Protein AF-A0A7S0U043-F1 (afdb_monomer_lite)

Radius of gyration: 20.75 Å; chains: 1; bounding box: 66×43×50 Å

Organism: Hemiselmis andersenii (NCBI:txid464988)

InterPro domains:
  IPR018713 ER-bound oxygenase mpaB/mpaB'/Rubber oxygenase, catalytic domain [PF09995] (6-125)
  IPR046366 ER-bound oxygenase mpaB/B' [PTHR36124] (2-127)

Secondary structure (DSSP, 8-state):
-PPPPHHHHHHHHHHHHHHHHHHHHHHSSSPPPHHHHHHHHHHHHHHHHHTT-TT--SSHHHHHHHHHHHHHHH----HHHHHHHHHHHHHHHTTS-GGGHHHHHHHHHHHS-HHHHHHHTPPPPPPPPPPPPPPPPPPPP-

Foldseek 3Di:
DDDQDLLNVLLVLLCQLPVVQVCCCPPNPDHDDQVNSQVSLCVSLVVCVVVVRPPRDNGNVSSVVSNVVCLVVPLAADPVLLVVVVVVLCVVCVVDDPVCSVVVVLVVQVVDDPSNCRNNVHDDRDDDDDDDDDDDPDDDDD

Structure (mmCIF, N/CA/C/O backbone):
data_AF-A0A7S0U043-F1
#
_entry.id   AF-A0A7S0U043-F1
#
loop_
_atom_site.group_PDB
_atom_site.id
_atom_site.type_symbol
_atom_site.label_atom_id
_atom_site.label_alt_id
_atom_site.label_comp_id
_atom_site.label_asym_id
_atom_site.label_entity_id
_atom_site.label_seq_id
_atom_site.pdbx_PDB_ins_code
_atom_site.Cartn_x
_atom_site.Cartn_y
_atom_site.Cartn_z
_atom_site.occupancy
_atom_site.B_iso_or_equiv
_atom_site.auth_seq_id
_atom_site.auth_comp_id
_atom_site.auth_asym_id
_atom_site.auth_atom_id
_atom_site.pdbx_PDB_model_num
ATOM 1 N N . GLY A 1 1 ? -13.242 -16.750 -18.025 1.00 45.31 1 GLY A N 1
ATOM 2 C CA . GLY A 1 1 ? -12.530 -15.620 -17.402 1.00 45.31 1 GLY A CA 1
ATOM 3 C C . GLY A 1 1 ? -12.193 -16.030 -15.995 1.00 45.31 1 GLY A C 1
ATOM 4 O O . GLY A 1 1 ? -13.044 -16.651 -15.371 1.00 45.31 1 GLY A O 1
ATOM 5 N N . SER A 1 2 ? -10.967 -15.799 -15.534 1.00 60.81 2 SER A N 1
ATOM 6 C CA . SER A 1 2 ? -10.593 -16.086 -14.146 1.00 60.81 2 SER A CA 1
ATOM 7 C C . SER A 1 2 ? -11.523 -15.312 -13.211 1.00 60.81 2 SER A C 1
ATOM 9 O O . SER A 1 2 ? -11.637 -14.093 -13.333 1.00 60.81 2 SER A O 1
ATOM 11 N N . GLN A 1 3 ? -12.239 -16.021 -12.342 1.00 83.06 3 GLN A N 1
ATOM 12 C CA . GLN A 1 3 ? -13.033 -15.394 -11.292 1.00 83.06 3 GLN A CA 1
ATOM 13 C C . GLN A 1 3 ? -12.069 -14.780 -10.273 1.00 83.06 3 GLN A C 1
ATOM 15 O O . GLN A 1 3 ? -11.117 -15.437 -9.861 1.00 83.06 3 GLN A O 1
ATOM 20 N N . ILE A 1 4 ? -12.298 -13.517 -9.919 1.00 90.19 4 ILE A N 1
ATOM 21 C CA . ILE A 1 4 ? -11.593 -12.846 -8.824 1.00 90.19 4 ILE A CA 1
ATOM 22 C C . ILE A 1 4 ? -12.004 -13.562 -7.536 1.00 90.19 4 ILE A C 1
ATOM 24 O O . ILE A 1 4 ? -13.202 -13.736 -7.296 1.00 90.19 4 ILE A O 1
ATOM 28 N N . SER A 1 5 ? -11.038 -14.032 -6.748 1.00 94.69 5 SER A N 1
ATOM 29 C CA . SER A 1 5 ? -11.342 -14.748 -5.509 1.00 94.69 5 SER A CA 1
ATOM 30 C C . SER A 1 5 ? -11.768 -13.781 -4.401 1.00 94.69 5 SER A C 1
ATOM 32 O O . SER A 1 5 ? -11.458 -12.589 -4.442 1.00 94.69 5 SER A O 1
ATOM 34 N N . ASN A 1 6 ? -12.435 -14.294 -3.362 1.00 96.12 6 ASN A N 1
ATOM 35 C CA . ASN A 1 6 ? -12.737 -13.488 -2.175 1.00 96.12 6 ASN A CA 1
ATOM 36 C C . ASN A 1 6 ? -11.459 -12.919 -1.532 1.00 96.12 6 ASN A C 1
ATOM 38 O O . ASN A 1 6 ? -11.460 -11.781 -1.083 1.00 96.12 6 ASN A O 1
ATOM 42 N N . GLY A 1 7 ? -10.360 -13.684 -1.535 1.00 96.19 7 GLY A N 1
ATOM 43 C CA . GLY A 1 7 ? -9.070 -13.222 -1.018 1.00 96.19 7 GLY A CA 1
ATOM 44 C C . GLY A 1 7 ? -8.517 -12.025 -1.792 1.00 96.19 7 GLY A C 1
ATOM 45 O O . GLY A 1 7 ? -8.027 -11.084 -1.177 1.00 96.19 7 GLY A O 1
ATOM 46 N N . ASP A 1 8 ? -8.663 -12.017 -3.120 1.00 95.88 8 ASP A N 1
ATOM 47 C CA . ASP A 1 8 ? -8.220 -10.900 -3.967 1.00 95.88 8 ASP A CA 1
ATOM 48 C C . ASP A 1 8 ? -9.068 -9.644 -3.723 1.00 95.88 8 ASP A C 1
ATOM 50 O O . ASP A 1 8 ? -8.542 -8.529 -3.669 1.00 95.88 8 ASP A O 1
ATOM 54 N N . LEU A 1 9 ? -10.383 -9.819 -3.541 1.00 96.75 9 LEU A N 1
ATOM 55 C CA . LEU A 1 9 ? -11.296 -8.728 -3.184 1.00 96.75 9 LEU A CA 1
ATOM 56 C C . LEU A 1 9 ? -10.976 -8.164 -1.800 1.00 96.75 9 LEU A C 1
ATOM 58 O O . LEU A 1 9 ? -10.906 -6.948 -1.638 1.00 96.75 9 LEU A O 1
ATOM 62 N N . LEU A 1 10 ? -10.746 -9.035 -0.818 1.00 97.81 10 LEU A N 1
ATOM 63 C CA . LEU A 1 10 ? -10.431 -8.645 0.549 1.00 97.81 10 LEU A CA 1
ATOM 64 C C . LEU A 1 10 ? -9.071 -7.934 0.639 1.00 97.81 10 LEU A C 1
ATOM 66 O O . LEU A 1 10 ? -8.961 -6.919 1.324 1.00 97.81 10 LEU A O 1
ATOM 70 N N . TYR A 1 11 ? -8.059 -8.400 -0.101 1.00 97.62 11 TYR A N 1
ATOM 71 C CA . TYR A 1 11 ? -6.791 -7.681 -0.234 1.00 97.62 11 TYR A CA 1
ATOM 72 C C . TYR A 1 11 ? -6.998 -6.308 -0.873 1.00 97.62 11 TYR A C 1
ATOM 74 O O . TYR A 1 11 ? -6.563 -5.303 -0.315 1.00 97.62 11 TYR A O 1
ATOM 82 N N . THR A 1 12 ? -7.733 -6.241 -1.986 1.00 96.94 12 THR A N 1
ATOM 83 C CA . THR A 1 12 ? -8.037 -4.970 -2.663 1.00 96.94 12 THR A CA 1
ATOM 84 C C . THR A 1 12 ? -8.731 -3.989 -1.717 1.00 96.94 12 THR A C 1
ATOM 86 O O . THR A 1 12 ? -8.367 -2.818 -1.674 1.00 96.94 12 THR A O 1
ATOM 89 N N . LEU A 1 13 ? -9.686 -4.460 -0.912 1.00 97.94 13 LEU A N 1
ATOM 90 C CA . LEU A 1 13 ? -10.343 -3.656 0.117 1.00 97.94 13 LEU A CA 1
ATOM 91 C C . LEU A 1 13 ? -9.339 -3.152 1.167 1.00 97.94 13 LEU A C 1
ATOM 93 O O . LEU A 1 13 ? -9.361 -1.975 1.517 1.00 97.94 13 LEU A O 1
ATOM 97 N N . SER A 1 14 ? -8.431 -4.019 1.631 1.00 98.19 14 SER A N 1
ATOM 98 C CA . SER A 1 14 ? -7.404 -3.656 2.616 1.00 98.19 14 SER A CA 1
ATOM 99 C C . SER A 1 14 ? -6.452 -2.571 2.112 1.00 98.19 14 SER A C 1
ATOM 101 O O . SER A 1 14 ? -6.091 -1.691 2.888 1.00 98.19 14 SER A O 1
ATOM 103 N N . VAL A 1 15 ? -6.125 -2.552 0.814 1.00 97.19 15 VAL A N 1
ATOM 104 C CA . VAL A 1 15 ? -5.287 -1.505 0.203 1.00 97.19 15 VAL A CA 1
ATOM 105 C C . VAL A 1 15 ? -5.922 -0.122 0.388 1.00 97.19 15 VAL A C 1
ATOM 107 O O . VAL A 1 15 ? -5.222 0.828 0.724 1.00 97.19 15 VAL A O 1
ATOM 110 N N . PHE A 1 16 ? -7.248 0.007 0.260 1.00 97.06 16 PHE A N 1
ATOM 111 C CA . PHE A 1 16 ? -7.947 1.282 0.485 1.00 97.06 16 PHE A CA 1
ATOM 112 C C . PHE A 1 16 ? -7.945 1.750 1.947 1.00 97.06 16 PHE A C 1
ATOM 114 O O . PHE A 1 16 ? -8.139 2.939 2.206 1.00 97.06 16 PHE A O 1
ATOM 121 N N . VAL A 1 17 ? -7.743 0.836 2.896 1.00 97.75 17 VAL A N 1
ATOM 122 C CA . VAL A 1 17 ? -7.675 1.140 4.331 1.00 97.75 17 VAL A CA 1
ATOM 123 C C . VAL A 1 17 ? -6.246 1.469 4.747 1.00 97.75 17 VAL A C 1
ATOM 125 O O . VAL A 1 17 ? -6.006 2.467 5.422 1.00 97.75 17 VAL A O 1
ATOM 128 N N . VAL A 1 18 ? -5.300 0.620 4.350 1.00 97.88 18 VAL A N 1
ATOM 129 C CA . VAL A 1 18 ? -3.941 0.575 4.896 1.00 97.88 18 VAL A CA 1
ATOM 130 C C . VAL A 1 18 ? -3.017 1.564 4.190 1.00 97.88 18 VAL A C 1
ATOM 132 O O . VAL A 1 18 ? -2.348 2.354 4.857 1.00 97.88 18 VAL A O 1
ATOM 135 N N . GLU A 1 19 ? -3.004 1.584 2.855 1.00 96.00 19 GLU A N 1
ATOM 136 C CA . GLU A 1 19 ? -2.052 2.405 2.096 1.00 96.00 19 GLU A CA 1
ATOM 137 C C . GLU A 1 19 ? -2.221 3.915 2.332 1.00 96.00 19 GLU A C 1
ATOM 139 O O . GLU A 1 19 ? -1.213 4.588 2.561 1.00 96.00 19 GLU A O 1
ATOM 144 N N . PRO A 1 20 ? -3.444 4.488 2.382 1.00 95.44 20 PRO A N 1
ATOM 145 C CA . PRO A 1 20 ? -3.603 5.905 2.697 1.00 95.44 20 PRO A CA 1
ATOM 146 C C . PRO A 1 20 ? -3.085 6.267 4.090 1.00 95.44 20 PRO A C 1
ATOM 148 O O . PRO A 1 20 ? -2.436 7.298 4.254 1.00 95.44 20 PRO A O 1
ATOM 151 N N . VAL A 1 21 ? -3.330 5.416 5.090 1.00 96.56 21 VAL A N 1
ATOM 152 C CA . VAL A 1 21 ? -2.867 5.649 6.464 1.00 96.56 21 VAL A CA 1
ATOM 153 C C . VAL A 1 21 ? -1.341 5.572 6.534 1.00 96.56 21 VAL A C 1
ATOM 155 O O . VAL A 1 21 ? -0.708 6.484 7.070 1.00 96.56 21 VAL A O 1
ATOM 158 N N . ARG A 1 22 ? -0.732 4.544 5.927 1.00 95.50 22 ARG A N 1
ATOM 159 C CA . ARG A 1 22 ? 0.732 4.399 5.844 1.00 95.50 22 ARG A CA 1
ATOM 160 C C . ARG A 1 22 ? 1.386 5.565 5.110 1.00 95.50 22 ARG A C 1
ATOM 162 O O . ARG A 1 22 ? 2.448 6.031 5.525 1.00 95.50 22 ARG A O 1
ATOM 169 N N . TRP A 1 23 ? 0.754 6.050 4.044 1.00 93.88 23 TRP A N 1
ATOM 170 C CA . TRP A 1 23 ? 1.223 7.208 3.294 1.00 93.88 23 TRP A CA 1
ATOM 171 C C . TRP A 1 23 ? 1.216 8.475 4.147 1.00 93.88 23 TRP A C 1
ATOM 173 O O . TRP A 1 23 ? 2.238 9.158 4.235 1.00 93.88 23 TRP A O 1
ATOM 183 N N . VAL A 1 24 ? 0.088 8.769 4.803 1.00 95.56 24 VAL A N 1
ATOM 184 C CA . VAL A 1 24 ? -0.056 9.937 5.684 1.00 95.56 24 VAL A CA 1
ATOM 185 C C . VAL A 1 24 ? 0.984 9.891 6.800 1.00 95.56 24 VAL A C 1
ATOM 187 O O . VAL A 1 24 ? 1.724 10.851 6.992 1.00 95.56 24 VAL A O 1
ATOM 190 N N . ASP A 1 25 ? 1.127 8.751 7.473 1.00 95.25 25 ASP A N 1
ATOM 191 C CA . ASP A 1 25 ? 2.085 8.601 8.572 1.00 95.25 25 ASP A CA 1
ATOM 192 C C . ASP A 1 25 ? 3.547 8.811 8.161 1.00 95.25 25 ASP A C 1
ATOM 194 O O . ASP A 1 25 ? 4.373 9.177 9.003 1.00 95.25 25 ASP A O 1
ATOM 198 N N . ARG A 1 26 ? 3.878 8.547 6.892 1.00 92.50 26 ARG A N 1
ATOM 199 C CA . ARG A 1 26 ? 5.248 8.613 6.373 1.00 92.50 26 ARG A CA 1
ATOM 200 C C . ARG A 1 26 ? 5.582 9.952 5.723 1.00 92.50 26 ARG A C 1
ATOM 202 O O . ARG A 1 26 ? 6.721 10.401 5.845 1.00 92.50 26 ARG A O 1
ATOM 209 N N . PHE A 1 27 ? 4.641 10.550 4.999 1.00 90.81 27 PHE A N 1
ATOM 210 C CA . PHE A 1 27 ? 4.928 11.660 4.087 1.00 90.81 27 PHE A CA 1
ATOM 211 C C . PHE A 1 27 ? 4.172 12.953 4.396 1.00 90.81 27 PHE A C 1
ATOM 213 O O . PHE A 1 27 ? 4.571 14.003 3.893 1.00 90.81 27 PHE A O 1
ATOM 220 N N . GLU A 1 28 ? 3.114 12.912 5.205 1.00 93.81 28 GLU A N 1
ATOM 221 C CA . GLU A 1 28 ? 2.338 14.107 5.531 1.00 93.81 28 GLU A CA 1
ATOM 222 C C . GLU A 1 28 ? 2.866 14.832 6.773 1.00 93.81 28 GLU A C 1
ATOM 224 O O . GLU A 1 28 ? 3.658 14.326 7.567 1.00 93.81 28 GLU A O 1
ATOM 229 N N . TRP A 1 29 ? 2.403 16.067 6.952 1.00 95.31 29 TRP A N 1
ATOM 230 C CA . TRP A 1 29 ? 2.808 16.946 8.053 1.00 95.31 29 TRP A CA 1
ATOM 231 C C . TRP A 1 29 ? 2.352 16.464 9.443 1.00 95.31 29 TRP A C 1
ATOM 233 O O . TRP A 1 29 ? 2.837 16.976 10.455 1.00 95.31 29 TRP A O 1
ATOM 243 N N . ARG A 1 30 ? 1.414 15.509 9.509 1.00 96.50 30 ARG A N 1
ATOM 244 C CA . ARG A 1 30 ? 0.946 14.868 10.745 1.00 96.50 30 ARG A CA 1
ATOM 245 C C . ARG A 1 30 ? 0.623 13.396 10.517 1.00 96.50 30 ARG A C 1
ATOM 247 O O . ARG A 1 30 ? 0.238 13.006 9.422 1.00 96.50 30 ARG A O 1
ATOM 254 N N . GLN A 1 31 ? 0.669 12.628 11.598 1.00 96.62 31 GLN A N 1
ATOM 255 C CA . GLN A 1 31 ? 0.218 11.238 11.620 1.00 96.62 31 GLN A CA 1
ATOM 256 C C . GLN A 1 31 ? -1.305 11.130 11.769 1.00 96.62 31 GLN A C 1
ATOM 258 O O . GLN A 1 31 ? -1.969 12.051 12.273 1.00 96.62 31 GLN A O 1
ATOM 263 N N . CYS A 1 32 ? -1.848 9.981 11.364 1.00 96.88 32 CYS A N 1
ATOM 264 C CA . CYS A 1 32 ? -3.242 9.626 11.611 1.00 96.88 32 CYS A CA 1
ATOM 265 C C . CYS A 1 32 ? -3.469 9.329 13.098 1.00 96.88 32 CYS A C 1
ATOM 267 O O . CYS A 1 32 ? -2.782 8.489 13.693 1.00 96.88 32 CYS A O 1
ATOM 269 N N . LEU A 1 33 ? -4.479 9.975 13.682 1.00 97.12 33 LEU A N 1
ATOM 270 C CA . LEU A 1 33 ? -4.965 9.688 15.030 1.00 97.12 33 LEU A CA 1
ATOM 271 C C . LEU A 1 33 ? -5.620 8.303 15.076 1.00 97.12 33 LEU A C 1
ATOM 273 O O . LEU A 1 33 ? -6.166 7.834 14.079 1.00 97.12 33 LEU A O 1
ATOM 277 N N . GLN A 1 34 ? -5.652 7.678 16.258 1.00 96.69 34 GLN A N 1
ATOM 278 C CA . GLN A 1 34 ? -6.286 6.363 16.417 1.00 96.69 34 GLN A CA 1
ATOM 279 C C . GLN A 1 34 ? -7.741 6.366 15.929 1.00 96.69 34 GLN A C 1
ATOM 281 O O . GLN A 1 34 ? -8.145 5.471 15.200 1.00 96.69 34 GLN A O 1
ATOM 286 N N . CYS A 1 35 ? -8.519 7.400 16.265 1.00 97.00 35 CYS A N 1
ATOM 287 C CA . CYS A 1 35 ? -9.913 7.494 15.835 1.00 97.00 35 CYS A CA 1
ATOM 288 C C . CYS A 1 35 ? -10.075 7.604 14.311 1.00 97.00 35 CYS A C 1
ATOM 290 O O . CYS A 1 35 ? -11.063 7.110 13.782 1.00 97.00 35 CYS A O 1
ATOM 292 N N . GLU A 1 36 ? -9.119 8.210 13.601 1.00 97.50 36 GLU A N 1
ATOM 293 C CA . GLU A 1 36 ? -9.148 8.310 12.136 1.00 97.50 36 GLU A CA 1
ATOM 294 C C . GLU A 1 36 ? -8.880 6.947 11.487 1.00 97.50 36 GLU A C 1
ATOM 296 O O . GLU A 1 36 ? -9.527 6.596 10.497 1.00 97.50 36 GLU A O 1
ATOM 301 N N . ARG A 1 37 ? -7.975 6.153 12.076 1.00 97.81 37 ARG A N 1
ATOM 302 C CA . ARG A 1 37 ? -7.702 4.774 11.641 1.00 97.81 37 ARG A CA 1
ATOM 303 C C . ARG A 1 37 ? -8.921 3.884 11.839 1.00 97.81 37 ARG A C 1
ATOM 305 O O . ARG A 1 37 ? -9.342 3.221 10.897 1.00 97.81 37 ARG A O 1
ATOM 312 N N . GLU A 1 38 ? -9.521 3.927 13.030 1.00 96.88 38 GLU A N 1
ATOM 313 C CA . GLU A 1 38 ? -10.728 3.147 13.325 1.00 96.88 38 GLU A CA 1
ATOM 314 C C . GLU A 1 38 ? -11.906 3.573 12.444 1.00 96.88 38 GLU A C 1
ATOM 316 O O . GLU A 1 38 ? -12.597 2.725 11.891 1.00 96.88 38 GLU A O 1
ATOM 321 N N . ALA A 1 39 ? -12.115 4.877 12.238 1.00 97.31 39 ALA A N 1
ATOM 322 C CA . ALA A 1 39 ? -13.180 5.363 11.363 1.00 97.31 39 ALA A CA 1
ATOM 323 C C . ALA A 1 39 ? -12.999 4.885 9.913 1.00 97.31 39 ALA A C 1
ATOM 325 O O . ALA A 1 39 ? -13.969 4.485 9.274 1.00 97.31 39 ALA A O 1
ATOM 326 N N . THR A 1 40 ? -11.762 4.887 9.408 1.00 96.56 40 THR A N 1
ATOM 327 C CA . THR A 1 40 ? -11.440 4.384 8.063 1.00 96.56 40 THR A CA 1
ATOM 328 C C . THR A 1 40 ? -11.695 2.882 7.956 1.00 96.56 40 THR A C 1
ATOM 330 O O . THR A 1 40 ? -12.311 2.441 6.985 1.00 96.56 40 THR A O 1
ATOM 333 N N . ALA A 1 41 ? -11.266 2.105 8.955 1.00 97.62 41 ALA A N 1
ATOM 334 C CA . ALA A 1 41 ? -11.478 0.661 9.002 1.00 97.62 41 ALA A CA 1
ATOM 335 C C . ALA A 1 41 ? -12.966 0.297 9.069 1.00 97.62 41 ALA A C 1
ATOM 337 O O . ALA A 1 41 ? -13.409 -0.572 8.327 1.00 97.62 41 ALA A O 1
ATOM 338 N N . LEU A 1 42 ? -13.752 0.996 9.893 1.00 97.75 42 LEU A N 1
ATOM 339 C CA . LEU A 1 42 ? -15.198 0.786 9.982 1.00 97.75 42 LEU A CA 1
ATOM 340 C C . LEU A 1 42 ? -15.899 1.144 8.670 1.00 97.75 42 LEU A C 1
ATOM 342 O O . LEU A 1 42 ? -16.686 0.354 8.159 1.00 97.75 42 LEU A O 1
ATOM 346 N N . TRP A 1 43 ? -15.573 2.300 8.086 1.00 97.56 43 TRP A N 1
ATOM 347 C CA . TRP A 1 43 ? -16.197 2.756 6.845 1.00 97.56 43 TRP A CA 1
ATOM 348 C C . TRP A 1 43 ? -15.960 1.787 5.683 1.00 97.56 43 TRP A C 1
ATOM 350 O O . TRP A 1 43 ? -16.899 1.372 5.004 1.00 97.56 43 TRP A O 1
ATOM 360 N N . TRP A 1 44 ? -14.707 1.393 5.456 1.00 98.00 44 TRP A N 1
ATOM 361 C CA . TRP A 1 44 ? -14.385 0.411 4.422 1.00 98.00 44 TRP A CA 1
ATOM 362 C C . TRP A 1 44 ? -14.830 -1.002 4.791 1.00 98.00 44 TRP A C 1
ATOM 364 O O . TRP A 1 44 ? -15.150 -1.784 3.898 1.00 98.00 44 TRP A O 1
ATOM 374 N N . GLY A 1 45 ? -14.910 -1.317 6.083 1.00 97.75 45 GLY A N 1
ATOM 375 C CA . GLY A 1 45 ? -15.512 -2.543 6.586 1.00 97.75 45 GLY A CA 1
ATOM 376 C C . GLY A 1 45 ? -16.964 -2.680 6.134 1.00 97.75 45 GLY A C 1
ATOM 377 O O . GLY A 1 45 ? -17.324 -3.67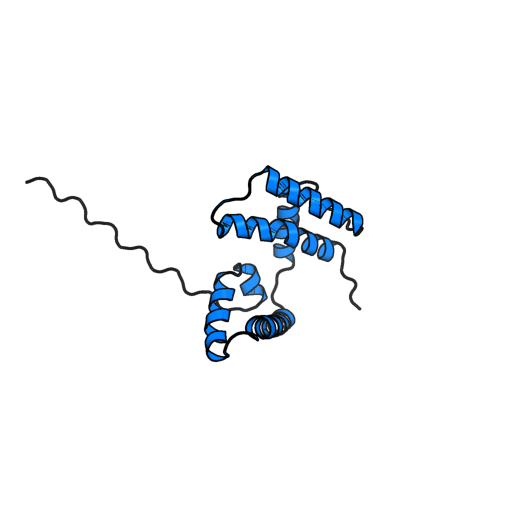4 5.501 1.00 97.75 45 GLY A O 1
ATOM 378 N N . ASP A 1 46 ? -17.770 -1.640 6.350 1.00 97.69 46 ASP A N 1
ATOM 379 C CA . ASP A 1 46 ? -19.167 -1.587 5.907 1.00 97.69 46 ASP A CA 1
ATOM 380 C C . ASP A 1 46 ? -19.283 -1.710 4.383 1.00 97.69 46 ASP A C 1
ATOM 382 O O . ASP A 1 46 ? -20.128 -2.453 3.877 1.00 97.69 46 ASP A O 1
ATOM 386 N N . VAL A 1 47 ? -18.405 -1.036 3.629 1.00 97.88 47 VAL A N 1
ATOM 387 C CA . VAL A 1 47 ? -18.336 -1.181 2.165 1.00 97.88 47 VAL A CA 1
ATOM 388 C C . VAL A 1 47 ? -18.047 -2.630 1.770 1.00 97.88 47 VAL A C 1
ATOM 390 O O . VAL A 1 47 ? -18.738 -3.172 0.909 1.00 97.88 47 VAL A O 1
ATOM 393 N N . GLY A 1 48 ? -17.083 -3.283 2.420 1.00 97.56 48 GLY A N 1
ATOM 394 C CA . GLY A 1 48 ? -16.751 -4.684 2.171 1.00 97.56 48 GLY A CA 1
ATOM 395 C C . GLY A 1 48 ? -17.920 -5.630 2.440 1.00 97.56 48 GLY A C 1
ATOM 396 O O . GLY A 1 48 ? -18.217 -6.495 1.614 1.00 97.56 48 GLY A O 1
ATOM 397 N N . VAL A 1 49 ? -18.636 -5.419 3.547 1.00 97.25 49 VAL A N 1
ATOM 398 C CA . VAL A 1 49 ? -19.839 -6.189 3.897 1.00 97.25 49 VAL A CA 1
ATOM 399 C C . VAL A 1 49 ? -20.940 -5.983 2.854 1.00 97.25 49 VAL A C 1
ATOM 401 O O . VAL A 1 49 ? -21.535 -6.956 2.392 1.00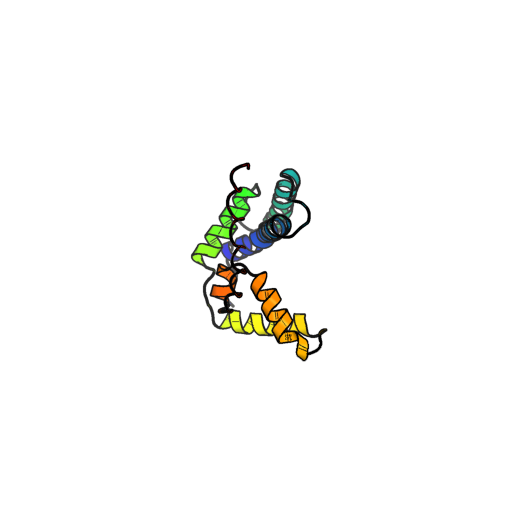 97.25 49 VAL A O 1
ATOM 404 N N . MET A 1 50 ? -21.184 -4.743 2.419 1.00 97.62 50 MET A N 1
ATOM 405 C CA . MET A 1 50 ? -22.163 -4.442 1.363 1.00 97.62 50 MET A CA 1
ATOM 406 C C . MET A 1 50 ? -21.778 -5.040 0.004 1.00 97.62 50 MET A C 1
ATOM 408 O O . MET A 1 50 ? -22.656 -5.399 -0.780 1.00 97.62 50 MET A O 1
ATOM 412 N N . MET A 1 51 ? -20.481 -5.176 -0.274 1.00 96.56 51 MET A N 1
ATOM 413 C CA . MET A 1 51 ? -19.963 -5.859 -1.462 1.00 96.56 51 MET A CA 1
ATOM 414 C C . MET A 1 51 ? -20.068 -7.391 -1.376 1.00 96.56 51 MET A C 1
ATOM 416 O O . MET A 1 51 ? -19.795 -8.066 -2.369 1.00 96.56 51 MET A O 1
ATOM 420 N N . GLY A 1 52 ? -20.464 -7.948 -0.226 1.00 96.81 52 GLY A N 1
ATOM 421 C CA . GLY A 1 52 ? -20.540 -9.392 0.000 1.00 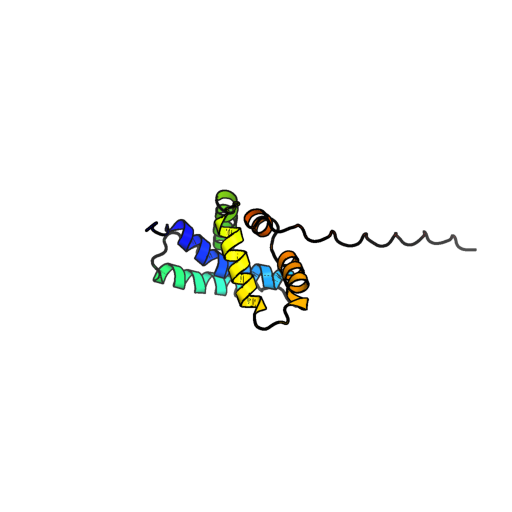96.81 52 GLY A CA 1
ATOM 422 C C . GLY A 1 52 ? -19.176 -10.060 0.180 1.00 96.81 52 GLY A C 1
ATOM 423 O O . GLY A 1 52 ? -19.059 -11.259 -0.060 1.00 96.81 52 GLY A O 1
ATOM 424 N N . ILE A 1 53 ? -18.145 -9.300 0.564 1.00 97.62 53 ILE A N 1
ATOM 425 C CA . ILE A 1 53 ? -16.812 -9.839 0.854 1.00 97.62 53 ILE A CA 1
ATOM 426 C C . ILE A 1 53 ? -16.860 -10.564 2.202 1.00 97.62 53 ILE A C 1
ATOM 428 O O . ILE A 1 53 ? -17.333 -10.026 3.203 1.00 97.62 53 ILE A O 1
ATOM 432 N N . GLU A 1 54 ? -16.346 -11.788 2.241 1.00 97.06 54 GLU A N 1
ATOM 433 C CA . GLU A 1 54 ? -16.262 -12.587 3.462 1.00 97.06 54 GLU A CA 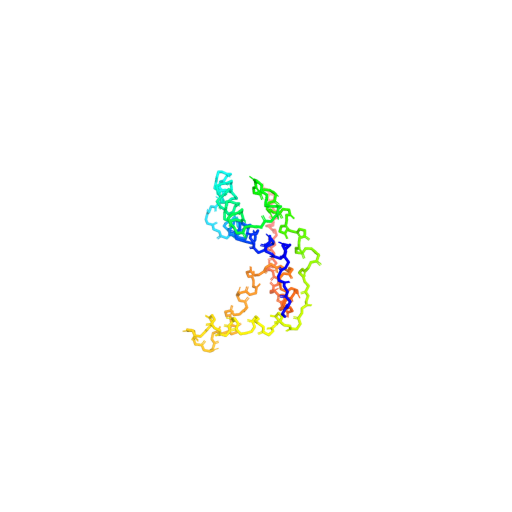1
ATOM 434 C C . GLU A 1 54 ? -14.954 -12.313 4.215 1.00 97.06 54 GLU A C 1
ATOM 436 O O . GLU A 1 54 ? -13.899 -12.121 3.607 1.00 97.06 54 GLU A O 1
ATOM 441 N N . GLY A 1 55 ? -15.004 -12.354 5.551 1.00 96.56 55 GLY A N 1
ATOM 442 C CA . GLY A 1 55 ? -13.814 -12.222 6.401 1.00 96.56 55 GLY A CA 1
ATOM 443 C C . GLY A 1 55 ? -13.301 -10.789 6.580 1.00 96.56 55 GLY A C 1
ATOM 444 O O . GLY A 1 55 ? -12.138 -10.606 6.930 1.00 96.56 55 GLY A O 1
ATOM 445 N N . VAL A 1 56 ? -14.151 -9.785 6.346 1.00 97.50 56 VAL A N 1
ATOM 446 C CA . VAL A 1 56 ? -13.816 -8.367 6.538 1.00 97.50 56 VAL A CA 1
ATOM 447 C C . VAL A 1 56 ? -13.459 -8.094 8.013 1.00 97.50 56 VAL A C 1
ATOM 449 O O . VAL A 1 56 ? -14.271 -8.394 8.893 1.00 97.50 56 VAL A O 1
ATOM 452 N N . PRO A 1 57 ? -12.262 -7.553 8.313 1.00 97.19 57 PRO A N 1
ATOM 453 C CA . PRO A 1 57 ? -11.864 -7.206 9.675 1.00 97.19 57 PRO A CA 1
ATOM 454 C C . PRO A 1 57 ? -12.722 -6.101 10.303 1.00 97.19 57 PRO A C 1
ATOM 456 O O . PRO A 1 57 ? -13.249 -5.238 9.608 1.00 97.19 57 PRO A O 1
ATOM 459 N N . GLY A 1 58 ? -12.824 -6.113 11.636 1.00 93.38 58 GLY A N 1
ATOM 460 C CA . GLY A 1 58 ? -13.579 -5.112 12.403 1.00 93.38 58 GLY A CA 1
ATOM 461 C C . GLY A 1 58 ? -12.752 -3.929 12.914 1.00 93.38 58 GLY A C 1
ATOM 462 O O . GLY A 1 58 ? -13.319 -3.018 13.509 1.00 93.38 58 GLY A O 1
ATOM 463 N N . ASP A 1 59 ? -11.434 -3.953 12.720 1.00 97.06 59 ASP A N 1
ATOM 464 C CA . ASP A 1 59 ? -10.502 -2.928 13.184 1.00 97.06 59 ASP A CA 1
ATOM 465 C C . ASP A 1 59 ? -9.356 -2.723 12.182 1.00 97.06 59 ASP A C 1
ATOM 467 O O . ASP A 1 59 ? -9.126 -3.529 11.271 1.00 97.06 59 ASP A O 1
ATOM 471 N N . TYR A 1 60 ? -8.628 -1.618 12.346 1.00 97.94 60 TYR A N 1
ATOM 472 C CA . TYR A 1 60 ? -7.511 -1.274 11.465 1.00 97.94 60 TYR A CA 1
ATOM 473 C C . TYR A 1 60 ? -6.381 -2.322 11.511 1.00 97.94 60 TYR A C 1
ATOM 475 O O . TYR A 1 60 ? -5.841 -2.699 10.473 1.00 97.94 60 TYR A O 1
ATOM 483 N N . ALA A 1 61 ? -6.068 -2.862 12.693 1.00 98.00 61 ALA A N 1
ATOM 484 C CA . ALA A 1 61 ? -5.003 -3.855 12.869 1.00 98.00 61 ALA A CA 1
ATOM 485 C C . ALA A 1 61 ? -5.287 -5.179 12.131 1.00 98.00 61 ALA A C 1
ATOM 487 O O . ALA A 1 61 ? -4.374 -5.863 11.660 1.00 98.00 61 ALA A O 1
ATOM 488 N N . GLY A 1 62 ? -6.555 -5.570 12.024 1.00 98.00 62 GLY A N 1
ATOM 489 C CA . GLY A 1 62 ? -6.982 -6.714 11.236 1.00 98.00 62 GLY A CA 1
ATOM 490 C C . GLY A 1 62 ? -6.811 -6.476 9.738 1.00 98.00 62 GLY A C 1
ATOM 491 O O . GLY A 1 62 ? -6.332 -7.374 9.045 1.00 98.00 62 GLY A O 1
ATOM 492 N N . PHE A 1 63 ? -7.122 -5.271 9.249 1.00 98.31 63 PHE A N 1
ATOM 493 C CA . PHE A 1 63 ? -6.853 -4.892 7.858 1.00 98.31 63 PHE A CA 1
ATOM 494 C C . PHE A 1 63 ? -5.359 -4.892 7.533 1.00 98.31 63 PHE A C 1
ATOM 496 O O . PHE A 1 63 ? -4.983 -5.431 6.495 1.00 98.31 63 PHE A O 1
ATOM 503 N N . GLU A 1 64 ? -4.503 -4.378 8.421 1.00 98.19 64 GLU A N 1
ATOM 504 C CA . GLU A 1 64 ? -3.044 -4.436 8.231 1.00 98.19 64 GLU A CA 1
ATOM 505 C C . GLU A 1 64 ? -2.537 -5.872 8.112 1.00 98.19 64 GLU A C 1
ATOM 507 O O . GLU A 1 64 ? -1.758 -6.188 7.218 1.00 98.19 64 GLU A O 1
ATOM 512 N N . ARG A 1 65 ? -3.023 -6.774 8.968 1.00 98.25 65 ARG A N 1
ATOM 513 C CA . ARG A 1 65 ? -2.613 -8.181 8.931 1.00 98.25 65 ARG A CA 1
ATOM 514 C C . ARG A 1 65 ? -3.026 -8.868 7.634 1.00 98.25 65 ARG A C 1
ATOM 516 O O . ARG A 1 65 ? -2.224 -9.572 7.033 1.00 98.25 65 ARG A O 1
ATOM 523 N N . VAL A 1 66 ? -4.270 -8.656 7.202 1.00 97.62 66 VAL A N 1
ATOM 524 C CA . VAL A 1 66 ? -4.781 -9.174 5.924 1.00 97.62 66 VAL A CA 1
ATOM 525 C C . VAL A 1 66 ? -3.939 -8.658 4.760 1.00 97.62 66 VAL A C 1
ATOM 527 O O . VAL A 1 66 ? -3.557 -9.445 3.894 1.00 97.62 66 VAL A O 1
ATOM 530 N N . HIS A 1 67 ? -3.638 -7.360 4.762 1.00 97.75 67 HIS A N 1
ATOM 531 C CA . HIS A 1 67 ? -2.823 -6.709 3.748 1.00 97.75 67 HIS A CA 1
ATOM 532 C C . HIS A 1 67 ? -1.429 -7.342 3.667 1.00 97.75 67 HIS A C 1
ATOM 534 O O . HIS A 1 67 ? -1.039 -7.874 2.626 1.00 97.75 67 HIS A O 1
ATOM 540 N N . ASP A 1 68 ? -0.707 -7.360 4.786 1.00 96.88 68 ASP A N 1
ATOM 541 C CA . ASP A 1 68 ? 0.689 -7.786 4.822 1.00 96.88 68 ASP A CA 1
ATOM 542 C C . ASP A 1 68 ? 0.838 -9.287 4.540 1.00 96.88 68 ASP A C 1
ATOM 544 O O . ASP A 1 68 ? 1.689 -9.682 3.740 1.00 96.88 68 ASP A O 1
ATOM 548 N N . GLU A 1 69 ? -0.028 -10.135 5.110 1.00 97.19 69 GLU A N 1
ATOM 549 C CA . GLU A 1 69 ? -0.017 -11.578 4.835 1.00 97.19 69 GLU A CA 1
ATOM 550 C C . GLU A 1 69 ? -0.317 -11.889 3.364 1.00 97.19 69 GLU A C 1
ATOM 552 O O . GLU A 1 69 ? 0.264 -12.818 2.789 1.00 97.19 69 GLU A O 1
ATOM 557 N N . TYR A 1 70 ? -1.237 -11.145 2.742 1.00 96.50 70 TYR A N 1
ATOM 558 C CA . TYR A 1 70 ? -1.553 -11.347 1.334 1.00 96.50 70 TYR A CA 1
ATOM 559 C C . TYR A 1 70 ? -0.371 -10.939 0.454 1.00 96.50 70 TYR A C 1
ATOM 561 O O . TYR A 1 70 ? 0.016 -11.708 -0.431 1.00 96.50 70 TYR A O 1
ATOM 569 N N . GLU A 1 71 ? 0.251 -9.788 0.717 1.00 95.50 71 GLU A N 1
ATOM 570 C CA . GLU A 1 71 ? 1.435 -9.353 -0.024 1.00 95.50 71 GLU A CA 1
ATOM 571 C C . GLU A 1 71 ? 2.614 -10.306 0.147 1.00 95.50 71 GLU A C 1
ATOM 573 O O . GLU A 1 71 ? 3.358 -10.529 -0.806 1.00 95.50 71 GLU A O 1
ATOM 578 N N . GLU A 1 72 ? 2.805 -10.884 1.333 1.00 94.69 72 GLU A N 1
ATOM 579 C CA . GLU A 1 72 ? 3.881 -11.856 1.583 1.00 94.69 72 GLU A CA 1
ATOM 580 C C . GLU A 1 72 ? 3.742 -13.103 0.721 1.00 94.69 72 GLU A C 1
ATOM 582 O O . GLU A 1 72 ? 4.740 -13.656 0.259 1.00 94.69 72 GLU A O 1
ATOM 587 N N . ARG A 1 73 ? 2.505 -13.536 0.483 1.00 94.50 73 ARG A N 1
ATOM 588 C CA . ARG A 1 73 ? 2.215 -14.762 -0.265 1.00 94.50 73 ARG A CA 1
ATOM 589 C C . ARG A 1 73 ? 2.089 -14.531 -1.769 1.00 94.50 73 ARG A C 1
ATOM 591 O O . ARG A 1 73 ? 2.417 -15.436 -2.533 1.00 94.50 73 ARG A O 1
ATOM 598 N N . HIS A 1 74 ? 1.619 -13.357 -2.198 1.00 93.06 74 HIS A N 1
ATOM 599 C CA . HIS A 1 74 ? 1.182 -13.140 -3.583 1.00 93.06 74 HIS A CA 1
ATOM 600 C C . HIS A 1 74 ? 1.891 -11.998 -4.315 1.00 93.06 74 HIS A C 1
ATOM 602 O O . HIS A 1 74 ? 1.888 -12.003 -5.549 1.00 93.06 74 HIS A O 1
ATOM 608 N N . MET A 1 75 ? 2.510 -11.030 -3.621 1.00 91.31 75 MET A N 1
ATOM 609 C CA . MET A 1 75 ? 3.180 -9.907 -4.290 1.00 91.31 75 MET A CA 1
ATOM 610 C C . MET A 1 75 ? 4.527 -10.357 -4.864 1.00 91.31 75 MET A C 1
ATOM 612 O O . MET A 1 75 ? 5.596 -10.181 -4.280 1.00 91.31 75 MET A O 1
ATOM 616 N N . ALA A 1 76 ? 4.452 -10.952 -6.049 1.00 91.56 76 ALA A N 1
ATOM 617 C CA . ALA A 1 76 ? 5.577 -11.490 -6.788 1.00 91.56 76 ALA A CA 1
ATOM 618 C C . ALA A 1 76 ? 5.666 -10.882 -8.189 1.00 91.56 76 ALA A C 1
ATOM 620 O O . ALA A 1 76 ? 4.733 -10.271 -8.717 1.00 91.56 76 ALA A O 1
ATOM 621 N N . TYR A 1 77 ? 6.825 -11.070 -8.811 1.00 90.81 77 TYR A N 1
ATOM 622 C CA . TYR A 1 77 ? 7.042 -10.636 -10.179 1.00 90.81 77 TYR A CA 1
ATOM 623 C C . TYR A 1 77 ? 6.131 -11.366 -11.174 1.00 90.81 77 TYR A C 1
ATOM 625 O O . TYR A 1 77 ? 6.066 -12.594 -11.184 1.00 90.81 77 TYR A O 1
ATOM 633 N N . SER A 1 78 ? 5.536 -10.600 -12.089 1.00 90.00 78 SER A N 1
ATOM 634 C CA . SER A 1 78 ? 4.905 -11.113 -13.304 1.00 90.00 78 SER A CA 1
ATOM 635 C C . SER A 1 78 ? 5.247 -10.215 -14.501 1.00 90.00 78 SER A C 1
ATOM 637 O O . SER A 1 78 ? 5.262 -8.989 -14.355 1.00 90.00 78 SER A O 1
ATOM 639 N N . PRO A 1 79 ? 5.465 -10.769 -15.712 1.00 89.19 79 PRO A N 1
ATOM 640 C CA . PRO A 1 79 ? 5.627 -9.970 -16.929 1.00 89.19 79 PRO A CA 1
ATOM 641 C C . PRO A 1 79 ? 4.467 -8.994 -17.177 1.00 89.19 79 PRO A C 1
ATOM 643 O O . PRO A 1 79 ? 4.686 -7.896 -17.688 1.00 89.19 79 PRO A O 1
ATOM 646 N N . SER A 1 80 ? 3.245 -9.363 -16.773 1.00 90.44 80 SER A N 1
ATOM 647 C CA . SER A 1 80 ? 2.068 -8.494 -16.877 1.00 90.44 80 SER A CA 1
ATOM 648 C C . SER A 1 80 ? 2.188 -7.234 -16.021 1.00 90.44 80 SER A C 1
ATOM 650 O O . SER A 1 80 ? 1.718 -6.182 -16.442 1.00 90.44 80 SER A O 1
ATOM 652 N N . ASN A 1 81 ? 2.842 -7.314 -14.859 1.00 89.12 81 ASN A N 1
ATOM 653 C CA . ASN A 1 81 ? 2.994 -6.185 -13.938 1.00 89.12 81 ASN A CA 1
ATOM 654 C C . ASN A 1 81 ? 3.816 -5.072 -14.594 1.00 89.12 81 ASN A C 1
ATOM 656 O O . ASN A 1 81 ? 3.413 -3.913 -14.579 1.00 89.12 81 ASN A O 1
ATOM 660 N N . VAL A 1 82 ? 4.922 -5.443 -15.252 1.00 88.00 82 VAL A N 1
ATOM 661 C CA . VAL A 1 82 ? 5.786 -4.499 -15.979 1.00 88.00 82 VAL A CA 1
ATOM 662 C C . VAL A 1 82 ? 5.020 -3.832 -17.115 1.00 88.00 82 VAL A C 1
ATOM 664 O O . VAL A 1 82 ? 5.070 -2.614 -17.260 1.00 88.00 82 VAL A O 1
ATOM 667 N N . ALA A 1 83 ? 4.295 -4.629 -17.908 1.00 90.50 83 ALA A N 1
ATOM 668 C CA . ALA A 1 83 ? 3.530 -4.125 -19.041 1.00 90.50 83 ALA A CA 1
ATOM 669 C C . ALA A 1 83 ? 2.453 -3.132 -18.584 1.00 90.50 83 ALA A C 1
ATOM 671 O O . ALA A 1 83 ? 2.406 -2.010 -19.083 1.00 90.50 83 ALA A O 1
ATOM 672 N N . ILE A 1 84 ? 1.632 -3.512 -17.599 1.00 91.69 84 ILE A N 1
ATOM 673 C CA . ILE A 1 84 ? 0.582 -2.650 -17.040 1.00 91.69 84 ILE A CA 1
ATOM 674 C C . ILE A 1 84 ? 1.196 -1.392 -16.424 1.00 91.69 84 ILE A C 1
ATOM 676 O O . ILE A 1 84 ? 0.718 -0.295 -16.692 1.00 91.69 84 ILE A O 1
ATOM 680 N N . GLY A 1 85 ? 2.273 -1.526 -15.650 1.00 89.12 85 GLY A N 1
ATOM 681 C CA . GLY A 1 85 ? 2.948 -0.392 -15.030 1.00 89.12 85 GLY A CA 1
ATOM 682 C C . GLY A 1 85 ? 3.484 0.616 -16.051 1.00 89.12 85 GLY A C 1
ATOM 683 O O . GLY A 1 85 ? 3.301 1.819 -15.875 1.00 89.12 85 GLY A O 1
ATOM 684 N N . GLU A 1 86 ? 4.062 0.154 -17.163 1.00 89.00 86 GLU A N 1
ATOM 685 C CA . GLU A 1 86 ? 4.492 1.030 -18.261 1.00 89.00 86 GLU A CA 1
ATOM 686 C C . GLU A 1 86 ? 3.318 1.776 -18.914 1.00 89.00 86 GLU A C 1
ATOM 688 O O . GLU A 1 86 ? 3.424 2.981 -19.154 1.00 89.00 86 GLU A O 1
ATOM 693 N N . TYR A 1 87 ? 2.174 1.114 -19.131 1.00 91.25 87 TYR A N 1
ATOM 694 C CA . TYR A 1 87 ? 0.963 1.789 -19.618 1.00 91.25 87 TYR A CA 1
ATOM 695 C C . TYR A 1 87 ? 0.441 2.826 -18.621 1.00 91.25 87 TYR A C 1
ATOM 697 O O . TYR A 1 87 ? 0.126 3.952 -19.014 1.00 91.25 87 TYR A O 1
ATOM 705 N N . THR A 1 88 ? 0.392 2.480 -17.334 1.00 91.50 88 THR A N 1
ATOM 706 C CA . THR A 1 88 ? -0.043 3.384 -16.263 1.00 91.50 88 THR A CA 1
ATOM 707 C C . THR A 1 88 ? 0.857 4.612 -16.184 1.00 91.50 88 THR A C 1
ATOM 709 O O . THR A 1 88 ? 0.357 5.736 -16.170 1.00 91.50 88 THR A O 1
ATOM 712 N N . PHE A 1 89 ? 2.181 4.436 -16.213 1.00 90.25 89 PHE A N 1
ATOM 713 C CA . PHE A 1 89 ? 3.111 5.563 -16.270 1.00 90.25 89 PHE A CA 1
ATOM 714 C C . PHE A 1 89 ? 2.935 6.389 -17.542 1.00 90.25 89 PHE A C 1
ATOM 716 O O . PHE A 1 89 ? 2.960 7.612 -17.463 1.00 90.25 89 PHE A O 1
ATOM 723 N N . GLY A 1 90 ? 2.721 5.760 -18.699 1.00 90.12 90 GLY A N 1
ATOM 724 C CA . GLY A 1 90 ? 2.434 6.476 -19.943 1.00 90.12 90 GLY A CA 1
ATOM 725 C C . GLY A 1 90 ? 1.208 7.386 -19.826 1.00 90.12 90 GLY A C 1
ATOM 726 O O . GLY A 1 90 ? 1.255 8.539 -20.252 1.00 90.12 90 GLY A O 1
ATOM 727 N N . LEU A 1 91 ? 0.140 6.902 -19.186 1.00 91.50 91 LEU A N 1
ATOM 728 C CA . LEU A 1 91 ? -1.072 7.681 -18.938 1.00 91.50 91 LEU A CA 1
ATOM 729 C C . LEU A 1 91 ? -0.823 8.828 -17.948 1.00 91.50 91 LEU A C 1
ATOM 731 O O . LEU A 1 91 ? -1.133 9.978 -18.261 1.00 91.50 91 LEU A O 1
ATOM 735 N N . LEU A 1 92 ? -0.228 8.535 -16.788 1.00 90.94 92 LEU A N 1
ATOM 736 C CA . LEU A 1 92 ? 0.052 9.525 -15.739 1.00 90.94 92 LEU A CA 1
ATOM 737 C C . LEU A 1 92 ? 1.010 10.628 -16.210 1.00 90.94 92 LEU A C 1
ATOM 739 O O . LEU A 1 92 ? 0.904 11.773 -15.775 1.00 90.94 92 LEU A O 1
ATOM 743 N N . LEU A 1 93 ? 1.940 10.291 -17.106 1.00 92.25 93 LEU A N 1
ATOM 744 C CA . LEU A 1 93 ? 2.940 11.218 -17.633 1.00 92.25 93 LEU A CA 1
ATOM 745 C C . LEU A 1 93 ? 2.487 11.955 -18.895 1.00 92.25 93 LEU A C 1
ATOM 747 O O . LEU A 1 93 ? 3.166 12.893 -19.311 1.00 92.25 93 LEU A O 1
ATOM 751 N N . SER A 1 94 ? 1.351 11.576 -19.486 1.00 91.94 94 SER A N 1
ATOM 752 C CA . SER A 1 94 ? 0.824 12.205 -20.705 1.00 91.94 94 SER A CA 1
ATOM 753 C C . SER A 1 94 ? 0.653 13.733 -20.632 1.00 91.94 94 SER A C 1
ATOM 755 O O . SER A 1 94 ? 0.875 14.375 -21.660 1.00 91.94 94 SER A O 1
ATOM 757 N N . PRO A 1 95 ? 0.362 14.364 -19.471 1.00 93.38 95 PRO A N 1
ATOM 758 C CA . PRO A 1 95 ? 0.297 15.825 -19.377 1.00 93.38 95 PRO A CA 1
ATOM 759 C C . PRO A 1 95 ? 1.674 16.510 -19.350 1.00 93.38 95 PRO A C 1
ATOM 761 O O . PRO A 1 95 ? 1.757 17.726 -19.513 1.00 93.38 95 PRO A O 1
ATOM 764 N N . PHE A 1 96 ? 2.758 15.763 -19.109 1.00 91.31 96 PHE A N 1
ATOM 765 C CA . PHE A 1 96 ? 4.105 16.305 -18.942 1.00 91.31 96 PHE A CA 1
ATOM 766 C C . PHE A 1 96 ? 4.921 16.218 -20.240 1.00 91.31 96 PHE A C 1
ATOM 768 O O . PHE A 1 96 ? 4.792 15.246 -20.990 1.00 91.31 96 PHE A O 1
ATOM 775 N N . PRO A 1 97 ? 5.845 17.167 -20.487 1.00 93.12 97 PRO A N 1
ATOM 776 C CA . PRO A 1 97 ? 6.811 17.061 -21.576 1.00 93.12 97 PRO A CA 1
ATOM 777 C C . PRO A 1 97 ? 7.617 15.757 -21.507 1.00 93.12 97 PRO A C 1
ATOM 779 O O . PRO A 1 97 ? 8.121 15.394 -20.442 1.00 93.12 97 PRO A O 1
ATOM 782 N N . SER A 1 98 ? 7.818 15.097 -22.653 1.00 90.69 98 SER A N 1
ATOM 783 C CA . SER A 1 98 ? 8.533 13.810 -22.751 1.00 90.69 98 SER A CA 1
ATOM 784 C C . SER A 1 98 ? 9.946 13.839 -22.160 1.00 90.69 98 SER A C 1
ATOM 786 O O . SER A 1 98 ? 10.410 12.848 -21.601 1.00 90.69 98 SER A O 1
ATOM 788 N N . LEU A 1 99 ? 10.608 14.999 -22.204 1.00 93.50 99 LEU A N 1
ATOM 789 C CA . LEU A 1 99 ? 11.927 15.210 -21.606 1.00 93.50 99 LEU A CA 1
ATOM 790 C C . LEU A 1 99 ? 11.944 14.982 -20.080 1.00 93.50 99 LEU A C 1
ATOM 792 O O . LEU A 1 99 ? 12.969 14.577 -19.536 1.00 93.50 99 LEU A O 1
ATOM 796 N N . LEU A 1 100 ? 10.823 15.211 -19.384 1.00 93.44 100 LEU A N 1
ATOM 797 C CA . LEU A 1 100 ? 10.716 15.045 -17.928 1.00 93.44 100 LEU A CA 1
ATOM 798 C C . LEU A 1 100 ? 10.345 13.620 -17.507 1.00 93.44 100 LEU A C 1
ATOM 800 O O . LEU A 1 100 ? 10.545 13.258 -16.346 1.00 93.44 100 LEU A O 1
ATOM 804 N N . HIS A 1 101 ? 9.841 12.788 -18.422 1.00 91.62 101 HIS A N 1
ATOM 805 C CA . HIS A 1 101 ? 9.333 11.450 -18.096 1.00 91.62 101 HIS A CA 1
ATOM 806 C C . HIS A 1 101 ? 10.355 10.576 -17.348 1.00 91.62 101 HIS A C 1
ATOM 808 O O . HIS A 1 101 ? 9.987 10.006 -16.320 1.00 91.62 101 HIS A O 1
ATOM 814 N N . PRO A 1 102 ? 11.643 10.498 -17.752 1.00 89.62 102 PRO A N 1
ATOM 815 C CA . PRO A 1 102 ? 12.622 9.674 -17.038 1.00 89.62 102 PRO A CA 1
ATOM 816 C C . PRO A 1 102 ? 12.929 10.174 -15.622 1.00 89.62 102 PRO A C 1
ATOM 818 O O . PRO A 1 102 ? 13.361 9.403 -14.766 1.00 89.62 102 PRO A O 1
ATOM 821 N N . PHE A 1 103 ? 12.771 11.473 -15.365 1.00 90.06 103 PHE A N 1
ATOM 822 C CA . PHE A 1 103 ? 12.940 12.039 -14.029 1.00 90.06 103 PHE A CA 1
ATOM 823 C C . PHE A 1 103 ? 11.736 11.703 -13.146 1.00 90.06 103 PHE A C 1
ATOM 825 O O . PHE A 1 103 ? 11.914 11.147 -12.067 1.00 90.06 103 PHE A O 1
ATOM 832 N N . ILE A 1 104 ? 10.517 11.930 -13.642 1.00 89.38 104 ILE A N 1
ATOM 833 C CA . ILE A 1 104 ? 9.291 11.665 -12.880 1.00 89.38 104 ILE A CA 1
ATOM 834 C C . ILE A 1 104 ? 9.146 10.166 -12.576 1.00 89.38 104 ILE A C 1
ATOM 836 O O . ILE A 1 104 ? 8.821 9.813 -11.445 1.00 89.38 104 ILE A O 1
ATOM 840 N N . LYS A 1 105 ? 9.480 9.272 -13.524 1.00 89.00 105 LYS A N 1
ATOM 841 C CA . LYS A 1 105 ? 9.525 7.817 -13.270 1.00 89.00 105 LYS A CA 1
ATOM 842 C C . LYS A 1 105 ? 10.465 7.464 -12.112 1.00 89.00 105 LYS A C 1
ATOM 844 O O . LYS A 1 105 ? 10.101 6.683 -11.241 1.00 89.00 105 LYS A O 1
ATOM 849 N N . ARG A 1 106 ? 11.656 8.073 -12.056 1.00 87.81 106 ARG A N 1
ATOM 850 C CA . ARG A 1 106 ? 12.602 7.862 -10.945 1.00 87.81 106 ARG A CA 1
ATOM 851 C C . ARG A 1 106 ? 12.036 8.347 -9.612 1.00 87.81 106 ARG A C 1
ATOM 853 O O . ARG A 1 106 ? 12.136 7.619 -8.632 1.00 87.81 106 ARG A O 1
ATOM 860 N N . CYS A 1 107 ? 11.408 9.522 -9.581 1.00 87.88 107 CYS A N 1
ATOM 861 C CA . CYS A 1 107 ? 10.731 10.017 -8.380 1.00 87.88 107 CYS A CA 1
ATOM 862 C C . CYS A 1 107 ? 9.610 9.074 -7.927 1.00 87.88 107 CYS A C 1
ATOM 864 O O . CYS A 1 107 ? 9.513 8.778 -6.741 1.00 87.88 107 CYS A O 1
ATOM 866 N N . ALA A 1 108 ? 8.810 8.553 -8.860 1.00 87.56 108 ALA A N 1
ATOM 867 C CA . ALA A 1 108 ? 7.755 7.597 -8.5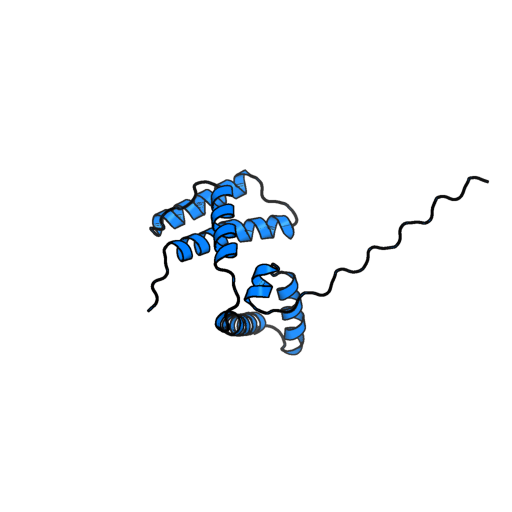47 1.00 87.56 108 ALA A CA 1
ATOM 868 C C . ALA A 1 108 ? 8.311 6.291 -7.966 1.00 87.56 108 ALA A C 1
ATOM 870 O O . ALA A 1 108 ? 7.767 5.784 -6.992 1.00 87.56 108 ALA A O 1
ATOM 871 N N . HIS A 1 109 ? 9.431 5.780 -8.488 1.00 88.00 109 HIS A N 1
ATOM 872 C CA . HIS A 1 109 ? 10.086 4.614 -7.895 1.00 88.00 109 HIS A CA 1
ATOM 873 C C . HIS A 1 109 ? 10.544 4.892 -6.455 1.00 88.00 109 HIS A C 1
ATOM 875 O O . HIS A 1 109 ? 10.399 4.029 -5.603 1.00 88.00 109 HIS A O 1
ATOM 881 N N . CYS A 1 110 ? 11.031 6.091 -6.123 1.00 86.25 110 CYS A N 1
ATOM 882 C CA . CYS A 1 110 ? 11.392 6.407 -4.733 1.00 86.25 110 CYS A CA 1
ATOM 883 C C . CYS A 1 110 ? 10.203 6.340 -3.756 1.00 86.25 110 CYS A C 1
ATOM 885 O O . CYS A 1 110 ? 10.417 6.126 -2.567 1.00 86.25 110 CYS A O 1
ATOM 887 N N . LEU A 1 111 ? 8.978 6.538 -4.248 1.00 85.56 111 LEU A N 1
ATOM 888 C CA . LEU A 1 111 ? 7.751 6.503 -3.447 1.00 85.56 111 LEU A CA 1
ATOM 889 C C . LEU A 1 111 ? 7.168 5.089 -3.316 1.00 85.56 111 LEU A C 1
ATOM 891 O O . LEU A 1 111 ? 6.332 4.857 -2.451 1.00 85.56 111 LEU A O 1
ATOM 895 N N . MET A 1 112 ? 7.596 4.151 -4.164 1.00 88.25 112 MET A N 1
ATOM 896 C CA . MET A 1 112 ? 7.132 2.767 -4.132 1.00 88.25 112 MET A CA 1
ATOM 897 C C . MET A 1 112 ? 7.890 1.951 -3.087 1.00 88.25 112 MET A C 1
ATOM 899 O O . MET A 1 112 ? 9.129 1.943 -3.057 1.00 88.25 112 MET A O 1
ATOM 903 N N . ASP A 1 113 ? 7.147 1.180 -2.296 1.00 86.94 113 ASP A N 1
ATOM 904 C CA . ASP A 1 113 ? 7.740 0.269 -1.325 1.00 86.94 113 ASP A CA 1
ATOM 905 C C . ASP A 1 113 ? 8.645 -0.786 -1.991 1.00 86.94 113 ASP A C 1
ATOM 907 O O . ASP A 1 113 ? 8.424 -1.182 -3.146 1.00 86.94 113 ASP A O 1
ATOM 911 N N . PRO A 1 114 ? 9.677 -1.286 -1.280 1.00 87.62 114 PRO A N 1
ATOM 912 C CA . PRO A 1 114 ? 10.656 -2.213 -1.847 1.00 87.62 114 PRO A CA 1
ATOM 913 C C . PRO A 1 114 ? 10.035 -3.467 -2.475 1.00 87.62 114 PRO A C 1
ATOM 915 O O . PRO A 1 114 ? 10.479 -3.911 -3.535 1.00 87.62 114 PRO A O 1
ATOM 918 N N . ARG A 1 115 ? 8.986 -4.019 -1.851 1.00 88.50 115 ARG A N 1
ATOM 919 C CA . ARG A 1 115 ? 8.301 -5.223 -2.340 1.00 88.50 115 ARG A CA 1
ATOM 920 C C . ARG A 1 115 ? 7.554 -4.966 -3.646 1.00 88.50 115 ARG A C 1
ATOM 922 O O . ARG A 1 115 ? 7.713 -5.738 -4.592 1.00 88.50 115 ARG A O 1
ATOM 929 N N . LEU A 1 116 ? 6.835 -3.847 -3.734 1.00 89.44 116 LEU A N 1
ATOM 930 C CA . LE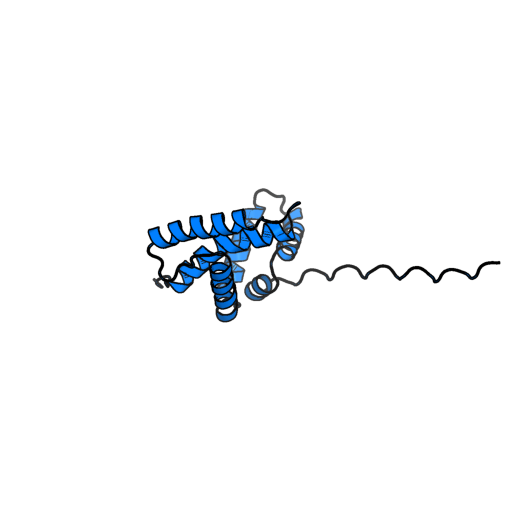U A 1 116 ? 6.143 -3.432 -4.952 1.00 89.44 116 LEU A CA 1
ATOM 931 C C . LEU A 1 116 ? 7.134 -3.222 -6.101 1.00 89.44 116 LEU A C 1
ATOM 933 O O . LEU A 1 116 ? 6.924 -3.726 -7.205 1.00 89.44 116 LEU A O 1
ATOM 937 N N . ARG A 1 117 ? 8.266 -2.552 -5.847 1.00 91.00 117 ARG A N 1
ATOM 938 C CA . ARG A 1 117 ? 9.311 -2.380 -6.871 1.00 91.00 117 ARG A CA 1
ATOM 939 C C . ARG A 1 117 ? 9.895 -3.701 -7.340 1.00 91.00 117 ARG A C 1
ATOM 941 O O . ARG A 1 117 ? 10.073 -3.879 -8.544 1.00 91.00 117 ARG A O 1
ATOM 948 N N . ALA A 1 118 ? 10.152 -4.631 -6.422 1.00 89.56 118 ALA A N 1
ATOM 949 C CA . ALA A 1 118 ? 10.634 -5.963 -6.768 1.00 89.56 118 ALA A CA 1
ATOM 950 C C . ALA A 1 118 ? 9.618 -6.721 -7.644 1.00 89.56 118 ALA A C 1
ATOM 952 O O . ALA A 1 118 ? 9.994 -7.284 -8.675 1.00 89.56 118 ALA A O 1
ATOM 953 N N . ALA A 1 119 ? 8.327 -6.665 -7.302 1.00 90.38 119 ALA A N 1
ATOM 954 C CA . ALA A 1 119 ? 7.248 -7.272 -8.085 1.00 90.38 119 ALA A CA 1
ATOM 955 C C . ALA A 1 119 ? 7.054 -6.619 -9.470 1.00 90.38 119 ALA A C 1
ATOM 957 O O . ALA A 1 119 ? 6.620 -7.278 -10.418 1.00 90.38 119 ALA A O 1
ATOM 958 N N . MET A 1 120 ? 7.418 -5.345 -9.615 1.00 88.75 120 MET A N 1
ATOM 959 C CA . MET A 1 120 ? 7.402 -4.607 -10.885 1.00 88.75 120 MET A CA 1
ATOM 960 C C . MET A 1 120 ? 8.727 -4.686 -11.667 1.00 88.75 120 MET A C 1
ATOM 962 O O . MET A 1 120 ? 8.794 -4.209 -12.797 1.00 88.75 120 MET A O 1
ATOM 966 N N . ARG A 1 121 ? 9.794 -5.270 -11.094 1.00 89.56 121 ARG A N 1
ATOM 967 C CA . ARG A 1 121 ? 11.182 -5.187 -11.606 1.00 89.56 121 ARG A CA 1
ATOM 968 C C . ARG A 1 121 ? 11.647 -3.756 -11.896 1.00 89.56 121 ARG A C 1
ATOM 970 O O . ARG A 1 121 ? 12.381 -3.502 -12.853 1.00 89.56 121 ARG A O 1
ATOM 977 N N . TYR A 1 122 ? 11.247 -2.818 -11.049 1.00 87.44 122 TYR A N 1
ATOM 978 C CA . TYR A 1 122 ? 11.755 -1.455 -11.113 1.00 87.44 122 TYR A CA 1
ATOM 979 C C . TYR A 1 122 ? 13.089 -1.325 -10.374 1.00 87.44 122 TYR A C 1
ATOM 981 O O . TYR A 1 122 ? 13.306 -2.016 -9.377 1.00 87.44 122 TYR A O 1
ATOM 989 N N . PRO A 1 123 ? 14.002 -0.465 -10.864 1.00 85.88 123 PRO A N 1
ATOM 990 C CA . PRO A 1 123 ? 15.314 -0.295 -10.255 1.00 85.88 123 PRO A CA 1
ATOM 991 C C . PRO A 1 123 ? 15.203 0.247 -8.827 1.00 85.88 123 PRO A C 1
ATOM 993 O O . PRO A 1 123 ? 14.276 0.996 -8.501 1.00 85.88 123 PRO A O 1
ATOM 996 N N . ASP A 1 124 ? 16.182 -0.102 -7.993 1.00 84.00 124 ASP A N 1
ATOM 997 C CA . ASP A 1 124 ? 16.343 0.525 -6.686 1.00 84.00 124 ASP A CA 1
ATOM 998 C C . ASP A 1 124 ? 16.645 2.021 -6.812 1.00 84.00 124 ASP A C 1
ATOM 1000 O O . ASP A 1 124 ? 17.394 2.430 -7.710 1.00 84.00 124 ASP A O 1
ATOM 1004 N N . PRO A 1 125 ? 16.057 2.860 -5.935 1.00 80.19 125 PRO A N 1
ATOM 1005 C CA . PRO A 1 125 ? 16.460 4.249 -5.844 1.00 80.19 125 PRO A CA 1
ATOM 1006 C C . PRO A 1 125 ? 17.928 4.330 -5.394 1.00 80.19 125 PRO A C 1
ATOM 1008 O O . PRO A 1 125 ? 18.425 3.424 -4.716 1.00 80.19 125 PRO A O 1
ATOM 1011 N N . PRO A 1 126 ? 18.647 5.404 -5.762 1.00 78.50 126 PRO A N 1
ATOM 1012 C CA . PRO A 1 126 ? 20.009 5.605 -5.288 1.00 78.50 126 PRO A CA 1
ATOM 1013 C C . PRO A 1 126 ? 20.043 5.638 -3.749 1.00 78.50 126 PRO A C 1
ATOM 1015 O O . PRO A 1 126 ? 19.093 6.131 -3.132 1.00 78.50 126 PRO A O 1
ATOM 1018 N N . PRO A 1 127 ? 21.118 5.132 -3.116 1.00 77.00 127 PRO A N 1
ATOM 1019 C CA . PRO A 1 127 ? 21.239 5.154 -1.665 1.00 77.00 127 PRO A CA 1
ATOM 1020 C C . PRO A 1 127 ? 21.224 6.599 -1.141 1.00 77.00 127 PRO A C 1
ATOM 1022 O O . PRO A 1 127 ? 21.662 7.513 -1.852 1.00 77.00 127 PRO A O 1
ATOM 1025 N N . PRO A 1 128 ? 20.745 6.829 0.097 1.00 73.94 128 PRO A N 1
ATOM 1026 C CA . PRO A 1 128 ? 20.818 8.147 0.709 1.00 73.94 128 PRO A CA 1
ATOM 1027 C C . PRO A 1 128 ? 22.283 8.611 0.806 1.00 73.94 128 PRO A C 1
ATOM 1029 O O . PRO A 1 128 ? 23.188 7.777 0.916 1.00 73.94 128 PRO A O 1
ATOM 1032 N N . PRO A 1 129 ? 22.542 9.930 0.768 1.00 78.94 129 PRO A N 1
ATOM 1033 C CA . PRO A 1 129 ? 23.890 10.451 0.952 1.00 78.94 129 PRO A CA 1
ATOM 1034 C C . PRO A 1 129 ? 24.450 10.023 2.315 1.00 78.94 129 PRO A C 1
ATOM 1036 O O . PRO A 1 129 ? 23.719 9.957 3.305 1.00 78.94 129 PRO A O 1
ATOM 1039 N N . SER A 1 130 ? 25.755 9.742 2.365 1.00 81.56 130 SER A N 1
ATOM 1040 C CA . SER A 1 130 ? 26.452 9.402 3.608 1.00 81.56 130 SER A CA 1
ATOM 1041 C C . SER A 1 130 ? 26.226 10.490 4.669 1.00 81.56 130 SER A C 1
ATOM 1043 O O . SER A 1 130 ? 26.258 11.676 4.320 1.00 81.56 130 SER A O 1
ATOM 1045 N N . PRO A 1 131 ? 26.029 10.132 5.953 1.00 82.38 131 PRO A N 1
ATOM 1046 C CA . PRO A 1 131 ? 25.904 11.128 7.009 1.00 82.38 131 PRO A CA 1
ATOM 1047 C C . PRO A 1 131 ? 27.173 11.996 7.077 1.00 82.38 131 PRO A C 1
ATOM 1049 O O . PRO A 1 131 ? 28.268 11.503 6.782 1.00 82.38 131 PRO A O 1
ATOM 1052 N N . PRO A 1 132 ? 27.055 13.282 7.457 1.00 84.19 132 PRO A N 1
ATOM 1053 C CA . PRO A 1 132 ? 28.222 14.130 7.654 1.00 84.19 132 PRO A CA 1
ATOM 1054 C C . PRO A 1 132 ? 29.145 13.524 8.727 1.00 84.19 132 PRO A C 1
ATOM 1056 O O . PRO A 1 132 ? 28.657 12.871 9.656 1.00 84.19 132 PRO A O 1
ATOM 1059 N N . PRO A 1 133 ? 30.472 13.721 8.623 1.00 86.69 133 PRO A N 1
ATOM 1060 C CA . PRO A 1 133 ? 31.398 13.256 9.647 1.00 86.69 133 PRO A CA 1
ATOM 1061 C C . PRO A 1 133 ? 31.043 13.874 11.011 1.00 86.69 133 PRO A C 1
ATOM 1063 O O . PRO A 1 133 ? 30.572 15.016 11.059 1.00 86.69 133 PRO A O 1
ATOM 1066 N N . PRO A 1 134 ? 31.261 13.150 12.125 1.00 87.44 134 PRO A N 1
ATOM 1067 C CA . PRO A 1 134 ? 31.034 13.696 13.456 1.00 87.44 134 PRO A CA 1
ATOM 1068 C C . PRO A 1 134 ? 31.895 14.952 13.676 1.00 87.44 134 PRO A C 1
ATOM 1070 O O . PRO A 1 134 ? 32.999 15.040 13.127 1.00 87.44 134 PRO A O 1
ATOM 1073 N N . PRO A 1 135 ? 31.419 15.928 14.470 1.00 88.44 135 PRO A N 1
ATOM 1074 C CA . PRO A 1 135 ? 32.219 17.097 14.805 1.00 88.44 135 PRO A CA 1
ATOM 1075 C C . PRO A 1 135 ? 33.523 16.673 15.503 1.00 88.44 135 PRO A C 1
ATOM 1077 O O . PRO A 1 135 ? 33.534 15.671 16.227 1.00 88.44 135 PRO A O 1
ATOM 1080 N N . PRO A 1 136 ? 34.628 17.415 15.305 1.00 88.25 136 PRO A N 1
ATOM 1081 C CA . PRO A 1 136 ? 35.870 17.147 16.016 1.00 88.25 136 PRO A CA 1
ATOM 1082 C C . PRO A 1 136 ? 35.648 17.244 17.536 1.00 88.25 136 PRO A C 1
ATOM 1084 O O . PRO A 1 136 ? 34.800 18.024 17.983 1.00 88.25 136 PRO A O 1
ATOM 1087 N N . PRO A 1 137 ? 36.396 16.471 18.344 1.00 89.25 137 PRO A N 1
ATOM 1088 C CA . PRO A 1 137 ? 36.301 16.549 19.795 1.00 89.25 137 PRO A CA 1
ATOM 1089 C C . PRO A 1 137 ? 36.607 17.976 20.284 1.00 89.25 137 PRO A C 1
ATOM 1091 O O . PRO A 1 137 ? 37.423 18.670 19.666 1.00 89.25 137 PRO A O 1
ATOM 1094 N N . PRO A 1 138 ? 35.974 18.428 21.384 1.00 86.50 138 PRO A N 1
ATOM 1095 C CA . PRO A 1 138 ? 36.267 19.732 21.962 1.00 86.50 138 PRO A CA 1
ATOM 1096 C C . PRO A 1 138 ? 37.759 19.827 22.294 1.00 86.50 138 PRO A C 1
ATOM 1098 O O . PRO A 1 138 ? 38.331 18.909 22.884 1.00 86.50 138 PRO A O 1
ATOM 1101 N N . GLN A 1 139 ? 38.395 20.931 21.894 1.00 84.38 139 GLN A N 1
ATOM 1102 C CA . GLN A 1 139 ? 39.777 21.192 22.282 1.00 84.38 139 GLN A CA 1
ATOM 1103 C C . GLN A 1 139 ? 39.845 21.371 23.807 1.00 84.38 139 GLN A C 1
ATOM 1105 O O . GLN A 1 139 ? 38.924 21.959 24.384 1.00 84.38 139 GLN A O 1
ATOM 1110 N N . PRO A 1 140 ? 40.896 20.863 24.473 1.00 80.38 140 PRO A N 1
ATOM 1111 C CA . PRO A 1 140 ? 41.093 21.126 25.890 1.00 80.38 140 PRO A CA 1
ATOM 1112 C C . PRO A 1 140 ? 41.178 22.643 26.133 1.00 80.38 140 PRO A C 1
ATOM 1114 O O . PRO A 1 140 ? 41.673 23.368 25.265 1.00 80.38 140 PRO A O 1
ATOM 1117 N N . PRO A 1 141 ? 40.670 23.138 27.277 1.00 80.69 141 PRO A N 1
ATOM 1118 C CA . PRO A 1 141 ? 40.799 24.547 27.630 1.00 80.69 141 PRO A CA 1
ATOM 1119 C C . PRO A 1 141 ? 42.282 24.965 27.694 1.00 80.69 141 PRO A C 1
ATOM 1121 O O . PRO A 1 141 ? 43.130 24.103 27.950 1.00 80.69 141 PRO A O 1
ATOM 1124 N N . PRO A 1 142 ? 42.586 26.253 27.437 1.00 79.25 142 PRO A N 1
ATOM 1125 C CA . PRO A 1 142 ? 43.948 26.788 27.471 1.00 79.25 142 PRO A CA 1
ATOM 1126 C C . PRO A 1 142 ? 44.602 26.693 28.854 1.00 79.25 142 PRO A C 1
ATOM 1128 O O . PRO A 1 142 ? 43.869 26.735 29.871 1.00 79.25 142 PRO A O 1
#

pLDDT: mean 91.67, std 7.15, range [45.31, 98.31]

Sequence (142 aa):
GSQISNGDLLYTLSVFVVEPVRWVDRFEWRQCLQCEREATALWWGDVGVMMGIEGVPGDYAGFERVHDEYEERHMAYSPSNVAIGEYTFGLLLSPFPSLLHPFIKRCAHCLMDPRLRAAMRYPDPPPPPSPPPPPPPPQPPP